Protein AF-A0A7V9R2A6-F1 (afdb_monomer_lite)

Secondary structure (DSSP, 8-state):
---TT---B-SSEESS--SEEEEETTEEEEESSTTHHHHHHHHTTS-EEEEEE-TTT--EEEEEEETTEEEEEESSS-EEEE--GGG--GGGHHHHTGGG--EESSHHHHHHHHHH-TT-EEEEHHHHHHHHHHHHTTTS------------

Sequence (152 aa):
MLDAGDIVAFAGPALRPTPHHFKIGDRKLHAWCAWDTLFLPTLLNATAVVRSRCPVTDRTIKLVVAPDGVKSSRPEDLHVSFPWLAATDTANITGSFCCDVFFLAGTAAARTWRATHAEGVVLDLRAAYELGCRAIKPMLGSASPAGMEMSR

Structure (mmCIF, N/CA/C/O backbone):
data_AF-A0A7V9R2A6-F1
#
_entry.id   AF-A0A7V9R2A6-F1
#
loop_
_atom_site.group_PDB
_atom_site.id
_atom_site.type_symbol
_atom_site.label_atom_id
_atom_site.label_alt_id
_atom_site.label_comp_id
_atom_site.label_asym_id
_atom_site.label_entity_id
_atom_site.label_seq_id
_atom_site.pdbx_PDB_ins_code
_atom_site.Cartn_x
_atom_site.Cartn_y
_atom_site.Cartn_z
_atom_site.occupancy
_atom_site.B_iso_or_equiv
_atom_site.auth_seq_id
_atom_site.auth_comp_id
_atom_site.auth_asym_id
_atom_site.auth_atom_id
_atom_site.pdbx_PDB_model_num
ATOM 1 N N . MET A 1 1 ? 4.704 -24.707 -13.503 1.00 54.84 1 MET A N 1
ATOM 2 C CA . MET A 1 1 ? 6.091 -24.662 -13.003 1.00 54.84 1 MET A CA 1
ATOM 3 C C . MET A 1 1 ? 6.674 -23.377 -13.560 1.00 54.84 1 MET A C 1
ATOM 5 O O . MET A 1 1 ? 6.383 -23.110 -14.714 1.00 54.84 1 MET A O 1
ATOM 9 N N . LEU A 1 2 ? 7.300 -22.537 -12.734 1.00 70.50 2 LEU A N 1
ATOM 10 C CA . LEU A 1 2 ? 7.983 -21.336 -13.228 1.00 70.50 2 LEU A CA 1
ATOM 11 C C . LEU A 1 2 ? 9.403 -21.753 -13.603 1.00 70.50 2 LEU A C 1
ATOM 13 O O . LEU A 1 2 ? 10.045 -22.447 -12.809 1.00 70.50 2 LEU A O 1
ATOM 17 N N . ASP A 1 3 ? 9.856 -21.360 -14.782 1.00 76.06 3 ASP A N 1
ATOM 18 C CA . ASP A 1 3 ? 11.182 -21.684 -15.289 1.00 76.06 3 ASP A CA 1
ATOM 19 C C . ASP A 1 3 ? 12.212 -20.633 -14.842 1.00 76.06 3 ASP A C 1
ATOM 21 O O . ASP A 1 3 ? 11.885 -19.517 -14.415 1.00 76.06 3 ASP A O 1
ATOM 25 N N . ALA A 1 4 ? 13.496 -20.994 -14.906 1.00 76.81 4 ALA A N 1
ATOM 26 C CA . ALA A 1 4 ? 14.581 -20.066 -14.610 1.00 76.81 4 ALA A CA 1
ATOM 27 C C . ALA A 1 4 ? 14.615 -18.950 -15.671 1.00 76.81 4 ALA A C 1
ATOM 29 O O . ALA A 1 4 ? 15.048 -19.176 -16.797 1.00 76.81 4 ALA A O 1
ATOM 30 N N . GLY A 1 5 ? 14.158 -17.751 -15.299 1.00 86.25 5 GLY A N 1
ATOM 31 C CA . GLY A 1 5 ? 14.092 -16.577 -16.181 1.00 86.25 5 GLY A CA 1
ATOM 32 C C . GLY A 1 5 ? 12.704 -15.943 -16.297 1.00 86.25 5 GLY A C 1
ATOM 33 O O . GLY A 1 5 ? 12.595 -14.843 -16.836 1.00 86.25 5 GLY A O 1
ATOM 34 N N . ASP A 1 6 ? 11.660 -16.579 -15.757 1.00 92.31 6 ASP A N 1
ATOM 35 C CA . ASP A 1 6 ? 10.305 -16.028 -15.796 1.00 92.31 6 ASP A CA 1
ATOM 36 C C . ASP A 1 6 ? 10.180 -14.713 -15.013 1.00 92.31 6 ASP A C 1
ATOM 38 O O . ASP A 1 6 ? 10.683 -14.558 -13.893 1.00 92.31 6 ASP A O 1
ATOM 42 N N . ILE A 1 7 ? 9.420 -13.766 -15.573 1.00 93.12 7 ILE A N 1
ATOM 43 C CA . ILE A 1 7 ? 9.061 -12.526 -14.879 1.00 93.12 7 ILE A CA 1
ATOM 44 C C . ILE A 1 7 ? 7.984 -12.844 -13.843 1.00 93.12 7 ILE A C 1
ATOM 46 O O . ILE A 1 7 ? 6.795 -12.940 -14.139 1.00 93.12 7 ILE A O 1
ATOM 50 N N . VAL A 1 8 ? 8.414 -12.978 -12.592 1.00 94.06 8 VAL A N 1
ATOM 51 C CA . VAL A 1 8 ? 7.528 -13.266 -11.453 1.00 94.06 8 VAL A CA 1
ATOM 52 C C . VAL A 1 8 ? 7.114 -12.020 -10.673 1.00 94.06 8 VAL A C 1
ATOM 54 O O . VAL A 1 8 ? 6.311 -12.121 -9.746 1.00 94.06 8 VAL A O 1
ATOM 57 N N . ALA A 1 9 ? 7.682 -10.857 -10.994 1.00 94.12 9 ALA A N 1
ATOM 58 C CA . ALA A 1 9 ? 7.300 -9.565 -10.439 1.00 94.12 9 ALA A CA 1
ATOM 59 C C . ALA A 1 9 ? 7.762 -8.436 -11.363 1.00 94.12 9 ALA A C 1
ATOM 61 O O . ALA A 1 9 ? 8.889 -8.473 -11.857 1.00 94.12 9 ALA A O 1
ATOM 62 N N . PHE A 1 10 ? 6.916 -7.431 -11.571 1.00 93.75 10 PHE A N 1
ATOM 63 C CA . PHE A 1 10 ? 7.245 -6.262 -12.384 1.00 93.75 10 PHE A CA 1
ATOM 64 C C . PHE A 1 10 ? 6.292 -5.115 -12.058 1.00 93.75 10 PHE A C 1
ATOM 66 O O . PHE A 1 10 ? 5.085 -5.328 -12.042 1.00 93.75 10 PHE A O 1
ATOM 73 N N . ALA A 1 11 ? 6.830 -3.913 -11.834 1.00 91.44 11 ALA A N 1
ATOM 74 C CA . ALA A 1 11 ? 6.063 -2.682 -11.612 1.00 91.44 11 ALA A CA 1
ATOM 75 C C . ALA A 1 11 ? 4.983 -2.767 -10.505 1.00 91.44 11 ALA A C 1
ATOM 77 O O . ALA A 1 11 ? 3.902 -2.197 -10.648 1.00 91.44 11 ALA A O 1
ATOM 78 N N . GLY A 1 12 ? 5.254 -3.499 -9.417 1.00 94.19 12 GLY A N 1
ATOM 79 C CA . GLY A 1 12 ? 4.337 -3.640 -8.277 1.00 94.19 12 GLY A CA 1
ATOM 80 C C . GLY A 1 12 ? 3.808 -5.063 -8.063 1.00 94.19 12 GLY A C 1
ATOM 81 O O . GLY A 1 12 ? 4.115 -5.653 -7.025 1.00 94.19 12 GLY A O 1
ATOM 82 N N . PRO A 1 13 ? 3.011 -5.653 -8.981 1.00 95.88 13 PRO A N 1
ATOM 83 C CA . PRO A 1 13 ? 2.483 -6.999 -8.798 1.00 95.88 13 PRO A CA 1
ATOM 84 C C . PRO A 1 13 ? 3.592 -8.056 -8.788 1.00 95.88 13 PRO A C 1
ATOM 86 O O . PRO A 1 13 ? 4.549 -8.007 -9.563 1.00 95.88 13 PRO A O 1
ATOM 89 N N . ALA A 1 14 ? 3.425 -9.053 -7.924 1.00 96.50 14 ALA A N 1
ATOM 90 C CA . ALA A 1 14 ? 4.351 -10.157 -7.732 1.00 96.50 14 ALA A CA 1
ATOM 91 C C . ALA A 1 14 ? 3.610 -11.484 -7.510 1.00 96.50 14 ALA A C 1
ATOM 93 O O . ALA A 1 14 ? 2.543 -11.530 -6.899 1.00 96.50 14 ALA A O 1
ATOM 94 N N . LEU A 1 15 ? 4.205 -12.585 -7.969 1.00 95.50 15 LEU A N 1
ATOM 95 C CA . LEU A 1 15 ? 3.781 -13.950 -7.640 1.00 95.50 15 LEU A CA 1
ATOM 96 C C . LEU A 1 15 ? 4.376 -14.423 -6.312 1.00 95.50 15 LEU A C 1
ATOM 98 O O . LEU A 1 15 ? 3.788 -15.256 -5.626 1.00 95.50 15 LEU A O 1
ATOM 102 N N . ARG A 1 16 ? 5.553 -13.897 -5.949 1.00 93.50 16 ARG A N 1
ATOM 103 C CA . ARG A 1 16 ? 6.202 -14.223 -4.678 1.00 93.50 16 ARG A CA 1
ATOM 104 C C . ARG A 1 16 ? 5.446 -13.579 -3.512 1.00 93.50 16 ARG A C 1
ATOM 106 O O . ARG A 1 16 ? 5.029 -12.428 -3.646 1.00 93.50 16 ARG A O 1
ATOM 113 N N . PRO A 1 17 ? 5.316 -14.277 -2.370 1.00 94.62 17 PRO A N 1
ATOM 114 C CA . PRO A 1 17 ? 4.628 -13.732 -1.213 1.00 94.62 17 PRO A CA 1
ATOM 115 C C . PRO A 1 17 ? 5.224 -12.420 -0.706 1.00 94.62 17 PRO A C 1
ATOM 117 O O . PRO A 1 17 ? 6.423 -12.313 -0.465 1.00 94.62 17 PRO A O 1
ATOM 120 N N . THR A 1 18 ? 4.345 -11.449 -0.482 1.00 96.38 18 THR A N 1
ATOM 121 C CA . THR A 1 18 ? 4.596 -10.233 0.300 1.00 96.38 18 THR A CA 1
ATOM 122 C C . THR A 1 18 ? 3.484 -10.074 1.347 1.00 96.38 18 THR A C 1
ATOM 124 O O . THR A 1 18 ? 2.430 -10.717 1.224 1.00 96.38 18 THR A O 1
ATOM 127 N N . PRO A 1 19 ? 3.649 -9.197 2.357 1.00 96.06 19 PRO A N 1
ATOM 128 C CA . PRO A 1 19 ? 2.580 -8.885 3.308 1.00 96.06 19 PRO A CA 1
ATOM 129 C C . PRO A 1 19 ? 1.284 -8.370 2.655 1.00 96.06 19 PRO A C 1
ATOM 131 O O . PRO A 1 19 ? 0.206 -8.495 3.244 1.00 96.06 19 PRO A O 1
ATOM 134 N N . HIS A 1 20 ? 1.372 -7.822 1.439 1.00 98.06 20 HIS A N 1
ATOM 135 C CA . HIS A 1 20 ? 0.264 -7.225 0.700 1.00 98.06 20 HIS A CA 1
ATOM 136 C C . HIS A 1 20 ? -0.313 -8.229 -0.299 1.00 98.06 20 HIS A C 1
ATOM 138 O O . HIS A 1 20 ? 0.091 -8.300 -1.458 1.00 98.06 20 HIS A O 1
ATOM 144 N N . HIS A 1 21 ? -1.281 -9.018 0.156 1.00 98.44 21 HIS A N 1
ATOM 145 C CA . HIS A 1 21 ? -2.023 -9.929 -0.706 1.00 98.44 21 HIS A CA 1
ATOM 146 C C . HIS A 1 21 ? -2.957 -9.136 -1.615 1.00 98.44 21 HIS A C 1
ATOM 148 O O . HIS A 1 21 ? -3.726 -8.293 -1.142 1.00 98.44 21 HIS A O 1
ATOM 154 N N . PHE A 1 22 ? -2.941 -9.465 -2.900 1.00 98.31 22 PHE A N 1
ATOM 155 C CA . PHE A 1 22 ? -3.657 -8.754 -3.948 1.00 98.31 22 PHE A CA 1
ATOM 156 C C . PHE A 1 22 ? -4.379 -9.763 -4.845 1.00 98.31 22 PHE A C 1
ATOM 158 O O . PHE A 1 22 ? -3.748 -10.554 -5.539 1.00 98.31 22 PHE A O 1
ATOM 165 N N . LYS A 1 23 ? -5.713 -9.795 -4.810 1.00 98.50 23 LYS A N 1
ATOM 166 C CA . LYS A 1 23 ? -6.513 -10.758 -5.584 1.00 98.50 23 LYS A CA 1
ATOM 167 C C . LYS A 1 23 ? -7.374 -10.036 -6.618 1.00 98.50 23 LYS A C 1
ATOM 169 O O . LYS A 1 23 ? -8.166 -9.189 -6.226 1.00 98.50 23 LYS A O 1
ATOM 174 N N . ILE A 1 24 ? -7.290 -10.433 -7.889 1.00 96.69 24 ILE A N 1
ATOM 175 C CA . ILE A 1 24 ? -8.172 -9.979 -8.983 1.00 96.69 24 ILE A CA 1
ATOM 176 C C . ILE A 1 24 ? -8.855 -11.199 -9.601 1.00 96.69 24 ILE A C 1
ATOM 178 O O . ILE A 1 24 ? -8.176 -12.145 -10.008 1.00 96.69 24 ILE A O 1
ATOM 182 N N . GLY A 1 25 ? -10.190 -11.190 -9.687 1.00 94.50 25 GLY A N 1
ATOM 183 C CA . GLY A 1 25 ? -10.947 -12.378 -10.101 1.00 94.50 25 GLY A CA 1
ATOM 184 C C . GLY A 1 25 ? -10.566 -13.568 -9.219 1.00 94.50 25 GLY A C 1
ATOM 185 O O . GLY A 1 25 ? -10.581 -13.441 -7.999 1.00 94.50 25 GLY A O 1
ATOM 186 N N . ASP A 1 26 ? -10.129 -14.682 -9.807 1.00 94.25 26 ASP A N 1
ATOM 187 C CA . ASP A 1 26 ? -9.619 -15.847 -9.063 1.00 94.25 26 ASP A CA 1
ATOM 188 C C . ASP A 1 26 ? -8.094 -15.886 -8.896 1.00 94.25 26 ASP A C 1
ATOM 190 O O . ASP A 1 26 ? -7.560 -16.753 -8.199 1.00 94.25 26 ASP A O 1
ATOM 194 N N . ARG A 1 27 ? -7.375 -14.915 -9.467 1.00 96.00 27 ARG A N 1
ATOM 195 C CA . ARG A 1 27 ? -5.912 -14.862 -9.422 1.00 96.00 27 ARG A CA 1
ATOM 196 C C . ARG A 1 27 ? -5.446 -14.274 -8.098 1.00 96.00 27 ARG A C 1
ATOM 198 O O . ARG A 1 27 ? -5.761 -13.131 -7.770 1.00 96.00 27 ARG A O 1
ATOM 205 N N . LYS A 1 28 ? -4.683 -15.063 -7.343 1.00 97.25 28 LYS A N 1
ATOM 206 C CA . LYS A 1 28 ? -4.008 -14.630 -6.115 1.00 97.25 28 LYS A CA 1
ATOM 207 C C . LYS A 1 28 ? -2.604 -14.157 -6.471 1.00 97.25 28 LYS A C 1
ATOM 209 O O . LYS A 1 28 ? -1.803 -14.941 -6.966 1.00 97.25 28 LYS A O 1
ATOM 214 N N . LEU A 1 29 ? -2.344 -12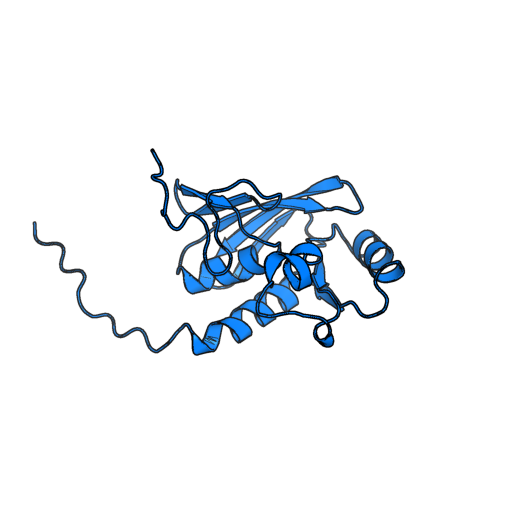.887 -6.218 1.00 97.50 29 LEU A N 1
ATOM 215 C CA . LEU A 1 29 ? -1.068 -12.218 -6.414 1.00 97.50 29 LEU A CA 1
ATOM 216 C C . LEU A 1 29 ? -0.672 -11.530 -5.101 1.00 97.50 29 LEU A C 1
ATOM 218 O O . LEU A 1 29 ? -1.384 -11.568 -4.089 1.00 97.50 29 LEU A O 1
ATOM 222 N N . HIS A 1 30 ? 0.462 -10.857 -5.149 1.00 98.38 30 HIS A N 1
ATOM 223 C CA . HIS A 1 30 ? 0.960 -9.958 -4.128 1.00 98.38 30 HIS A CA 1
ATOM 224 C C . HIS A 1 30 ? 1.344 -8.623 -4.769 1.00 98.38 30 HIS A C 1
ATOM 226 O O . HIS A 1 30 ? 1.425 -8.519 -5.993 1.00 98.38 30 HIS A O 1
ATOM 232 N N . ALA A 1 31 ? 1.578 -7.608 -3.947 1.00 98.38 31 ALA A N 1
ATOM 233 C CA . ALA A 1 31 ? 2.106 -6.317 -4.377 1.00 98.38 31 ALA A CA 1
ATOM 234 C C . ALA A 1 31 ? 3.350 -5.950 -3.558 1.00 98.38 31 ALA A C 1
ATOM 236 O O . ALA A 1 31 ? 3.483 -6.407 -2.419 1.00 98.38 31 ALA A O 1
ATOM 237 N N . TRP A 1 32 ? 4.269 -5.151 -4.102 1.00 98.19 32 TRP A N 1
ATOM 238 C CA . TRP A 1 32 ? 5.489 -4.775 -3.379 1.00 98.19 32 TRP A CA 1
ATOM 239 C C . TRP A 1 32 ? 5.203 -3.921 -2.146 1.00 98.19 32 TRP A C 1
ATOM 241 O O . TRP A 1 32 ? 5.869 -4.107 -1.132 1.00 98.19 32 TRP A O 1
ATOM 251 N N . CYS A 1 33 ? 4.191 -3.052 -2.189 1.00 98.50 33 CYS A N 1
ATOM 252 C CA . CYS A 1 33 ? 3.782 -2.250 -1.036 1.00 98.50 33 CYS A CA 1
ATOM 253 C C . CYS A 1 33 ? 2.266 -2.031 -0.926 1.00 98.50 33 CYS A C 1
ATOM 255 O O . CYS A 1 33 ? 1.482 -2.446 -1.782 1.00 98.50 33 CYS A O 1
ATOM 257 N N . ALA A 1 34 ? 1.841 -1.337 0.136 1.00 98.62 34 ALA A N 1
ATOM 258 C CA . ALA A 1 34 ? 0.445 -0.951 0.330 1.00 98.62 34 ALA A CA 1
ATOM 259 C C . ALA A 1 34 ? -0.093 -0.073 -0.815 1.00 98.62 34 ALA A C 1
ATOM 261 O O . ALA A 1 34 ? -1.218 -0.283 -1.269 1.00 98.62 34 ALA A O 1
ATOM 262 N N . TRP A 1 35 ? 0.702 0.886 -1.299 1.00 98.62 35 TRP A N 1
ATOM 263 C CA . TRP A 1 35 ? 0.262 1.866 -2.295 1.00 98.62 35 TRP A CA 1
ATOM 264 C C . TRP A 1 35 ? 0.030 1.254 -3.681 1.00 98.62 35 TRP A C 1
ATOM 266 O O . TRP A 1 35 ? -0.960 1.601 -4.323 1.00 98.62 35 TRP A O 1
ATOM 276 N N . ASP A 1 36 ? 0.837 0.269 -4.085 1.00 98.50 36 ASP A N 1
ATOM 277 C CA . ASP A 1 36 ? 0.628 -0.503 -5.321 1.00 98.50 36 ASP A CA 1
ATOM 278 C C . ASP A 1 36 ? -0.798 -1.059 -5.404 1.00 98.50 36 ASP A C 1
ATOM 280 O O . ASP A 1 36 ? -1.478 -0.957 -6.425 1.00 98.50 36 ASP A O 1
ATOM 284 N N . THR A 1 37 ? -1.309 -1.586 -4.288 1.00 98.56 37 THR A N 1
ATOM 285 C CA . THR A 1 37 ? -2.657 -2.173 -4.235 1.00 98.56 37 THR A CA 1
ATOM 286 C C . THR A 1 37 ? -3.782 -1.160 -4.464 1.00 98.56 37 THR A C 1
ATOM 288 O O . THR A 1 37 ? -4.913 -1.570 -4.729 1.00 98.56 37 THR A O 1
ATOM 291 N N . LEU A 1 38 ? -3.491 0.143 -4.367 1.00 98.62 38 LEU A N 1
ATOM 292 C CA . LEU A 1 38 ? -4.469 1.216 -4.529 1.00 98.62 38 LEU A CA 1
ATOM 293 C C . LEU A 1 38 ? -4.605 1.685 -5.978 1.00 98.62 38 LEU A C 1
ATOM 295 O O . LEU A 1 38 ? -5.712 2.030 -6.373 1.00 98.62 38 LEU A O 1
ATOM 299 N N . PHE A 1 39 ? -3.532 1.680 -6.773 1.00 97.38 39 PHE A N 1
ATOM 300 C CA . PHE A 1 39 ? -3.586 2.156 -8.164 1.00 97.38 39 PHE A CA 1
ATOM 301 C C . PHE A 1 39 ? -3.572 1.036 -9.207 1.00 97.38 39 PHE A C 1
ATOM 303 O O . PHE A 1 39 ? -4.085 1.227 -10.311 1.00 97.38 39 PHE A O 1
ATOM 310 N N . LEU A 1 40 ? -3.028 -0.144 -8.884 1.00 97.62 40 LEU A N 1
ATOM 311 C CA . LEU A 1 40 ? -3.041 -1.286 -9.802 1.00 97.62 40 LEU A CA 1
ATOM 312 C C . LEU A 1 40 ? -4.455 -1.669 -10.274 1.00 97.62 40 LEU A C 1
ATOM 314 O O . LEU A 1 40 ? -4.590 -1.983 -11.452 1.00 97.62 40 LEU A O 1
ATOM 318 N N . PRO A 1 41 ? -5.521 -1.607 -9.448 1.00 97.69 41 PRO A N 1
ATOM 319 C CA . PRO A 1 41 ? -6.893 -1.840 -9.911 1.00 97.69 41 PRO A CA 1
ATOM 320 C C . PRO A 1 41 ? -7.317 -0.926 -11.066 1.00 97.69 41 PRO A C 1
ATOM 322 O O . PRO A 1 41 ? -7.948 -1.387 -12.015 1.00 97.69 41 PRO A O 1
ATOM 325 N N . THR A 1 42 ? -6.932 0.352 -11.020 1.00 96.62 42 THR A N 1
ATOM 326 C CA . THR A 1 42 ? -7.187 1.322 -12.093 1.00 96.62 42 THR A CA 1
ATOM 327 C C . THR A 1 42 ? -6.371 0.994 -13.339 1.00 96.62 42 THR A C 1
ATOM 329 O O . THR A 1 42 ? -6.930 0.956 -14.431 1.00 96.62 42 THR A O 1
ATOM 332 N N . LEU A 1 43 ? -5.078 0.684 -13.186 1.00 94.94 43 LEU A N 1
ATOM 333 C CA . LEU A 1 43 ? -4.204 0.314 -14.308 1.00 94.94 43 L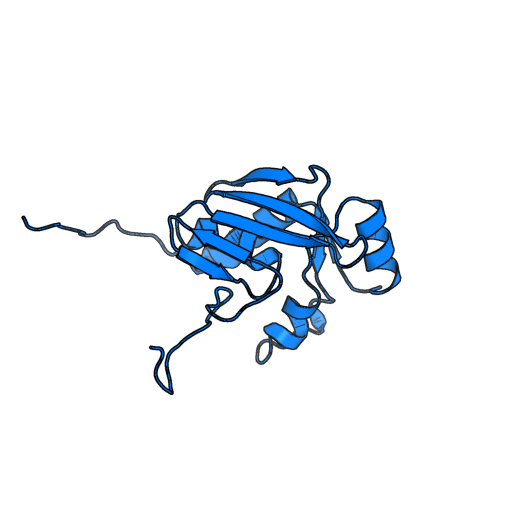EU A CA 1
ATOM 334 C C . LEU A 1 43 ? -4.652 -0.979 -15.007 1.00 94.94 43 LEU A C 1
ATOM 336 O O . LEU A 1 43 ? -4.580 -1.090 -16.225 1.00 94.94 43 LEU A O 1
ATOM 340 N N . LEU A 1 44 ? -5.126 -1.953 -14.231 1.00 94.44 44 LEU A N 1
ATOM 341 C CA . LEU A 1 44 ? -5.578 -3.259 -14.713 1.00 94.44 44 LEU A CA 1
ATOM 342 C C . LEU A 1 44 ? -7.062 -3.270 -15.107 1.00 94.44 44 LEU A C 1
ATOM 344 O O . LEU A 1 44 ? -7.558 -4.307 -15.543 1.00 94.44 44 LEU A O 1
ATOM 348 N N . ASN A 1 45 ? -7.769 -2.149 -14.925 1.00 95.75 45 ASN A N 1
ATOM 349 C CA . ASN A 1 45 ? -9.213 -2.012 -15.110 1.00 95.75 45 ASN A CA 1
ATOM 350 C C . ASN A 1 45 ? -10.019 -3.168 -14.478 1.00 95.75 45 ASN A C 1
ATOM 352 O O . ASN A 1 45 ? -10.914 -3.750 -15.093 1.00 95.75 45 ASN A O 1
ATOM 356 N N . ALA A 1 46 ? -9.672 -3.536 -13.243 1.00 97.19 46 ALA A N 1
ATOM 357 C CA . ALA A 1 46 ? -10.288 -4.647 -12.530 1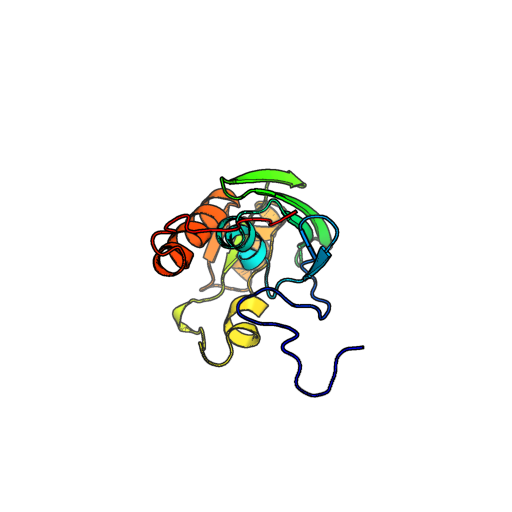.00 97.19 46 ALA A CA 1
ATOM 358 C C . ALA A 1 46 ? -10.378 -4.374 -11.026 1.00 97.19 46 ALA A C 1
ATOM 360 O O . ALA A 1 46 ? -9.502 -3.747 -10.438 1.00 97.19 46 ALA A O 1
ATOM 361 N N . THR A 1 47 ? -11.423 -4.885 -10.374 1.00 98.56 47 THR A N 1
ATOM 362 C CA . THR A 1 47 ? -11.553 -4.794 -8.915 1.00 98.56 47 THR A CA 1
ATOM 363 C C . THR A 1 47 ? -10.634 -5.793 -8.220 1.00 98.56 47 THR A C 1
ATOM 365 O O . THR A 1 47 ? -10.641 -6.986 -8.532 1.00 98.56 47 THR A O 1
ATOM 368 N N . ALA A 1 48 ? -9.893 -5.311 -7.225 1.00 98.62 48 ALA A N 1
ATOM 369 C CA . ALA A 1 48 ? -9.036 -6.114 -6.376 1.00 98.62 48 ALA A CA 1
ATOM 370 C C . ALA A 1 48 ? -9.580 -6.247 -4.948 1.00 98.62 48 ALA A C 1
ATOM 372 O O . ALA A 1 48 ? -10.098 -5.299 -4.353 1.00 98.62 48 ALA A O 1
ATOM 373 N N . VAL A 1 49 ? -9.392 -7.433 -4.369 1.00 98.75 49 VAL A N 1
ATOM 374 C CA . VAL A 1 49 ? -9.533 -7.685 -2.932 1.00 98.75 49 VAL A CA 1
ATOM 375 C C . VAL A 1 49 ? -8.140 -7.718 -2.320 1.00 98.75 49 VAL A C 1
ATOM 377 O O . VAL A 1 49 ? -7.310 -8.553 -2.685 1.00 98.75 49 VAL A O 1
ATOM 380 N N . VAL A 1 50 ? -7.897 -6.827 -1.364 1.00 98.81 50 VAL A N 1
ATOM 381 C CA . VAL A 1 50 ? -6.588 -6.642 -0.731 1.00 98.81 50 VAL A CA 1
ATOM 382 C C . VAL A 1 50 ? -6.634 -7.150 0.700 1.00 98.81 50 VAL A C 1
ATOM 384 O O . VAL A 1 50 ? -7.596 -6.894 1.432 1.00 98.81 50 VAL A O 1
ATOM 387 N N . ARG A 1 51 ? -5.578 -7.847 1.126 1.00 98.69 51 ARG A N 1
ATOM 388 C CA . ARG A 1 51 ? -5.332 -8.149 2.540 1.00 98.69 51 ARG A CA 1
ATOM 389 C C . ARG A 1 51 ? -3.912 -7.787 2.931 1.00 98.69 51 ARG A C 1
ATOM 391 O O . ARG A 1 51 ? -2.965 -8.179 2.264 1.00 98.69 51 ARG A O 1
ATOM 398 N N . SER A 1 52 ? -3.784 -7.082 4.044 1.00 98.62 52 SER A N 1
ATOM 399 C CA . SER A 1 52 ? -2.506 -6.630 4.585 1.00 98.62 52 SER A CA 1
ATOM 400 C C . SER A 1 52 ? -2.536 -6.663 6.113 1.00 98.62 52 SER A C 1
ATOM 402 O O . SER A 1 52 ? -3.516 -7.101 6.727 1.00 98.62 52 SER A O 1
ATOM 404 N N . ARG A 1 53 ? -1.463 -6.189 6.737 1.00 98.31 53 ARG A N 1
ATOM 405 C CA . ARG A 1 53 ? -1.310 -6.067 8.184 1.00 98.31 53 ARG A CA 1
ATOM 406 C C . ARG A 1 53 ? -0.671 -4.726 8.518 1.00 98.31 53 ARG A C 1
ATOM 408 O O . ARG A 1 53 ? 0.212 -4.275 7.795 1.00 98.31 53 ARG A O 1
ATOM 415 N N . CYS A 1 54 ? -1.154 -4.076 9.571 1.00 98.50 54 CYS A N 1
ATOM 416 C CA . CYS A 1 54 ? -0.532 -2.861 10.080 1.00 98.50 54 CYS A CA 1
ATOM 417 C C . CYS A 1 54 ? 0.757 -3.232 10.825 1.00 98.50 54 CYS A C 1
ATOM 419 O O . CYS A 1 54 ? 0.658 -3.989 11.789 1.00 98.50 54 CYS A O 1
ATOM 421 N N . PRO A 1 55 ? 1.932 -2.687 10.470 1.00 97.62 55 PRO A N 1
ATOM 422 C CA . PRO A 1 55 ? 3.176 -3.023 11.165 1.00 97.62 55 PRO A CA 1
ATOM 423 C C . PRO A 1 55 ? 3.223 -2.490 12.606 1.00 97.62 55 PRO A C 1
ATOM 425 O O . PRO A 1 55 ? 3.932 -3.036 13.438 1.00 97.62 55 PRO A O 1
ATOM 428 N N . VAL A 1 56 ? 2.449 -1.445 12.920 1.00 97.88 56 VAL A N 1
ATOM 429 C CA . VAL A 1 56 ? 2.442 -0.815 14.253 1.00 97.88 56 VAL A CA 1
ATOM 430 C C . VAL A 1 56 ? 1.520 -1.536 15.238 1.00 97.88 56 VAL A C 1
ATOM 432 O O . VAL A 1 56 ? 1.819 -1.623 16.422 1.00 97.88 56 VAL A O 1
ATOM 435 N N . THR A 1 57 ? 0.366 -2.016 14.767 1.00 97.44 57 THR A N 1
ATOM 436 C CA . THR A 1 57 ? -0.702 -2.548 15.642 1.00 97.44 57 THR A CA 1
ATOM 437 C C . THR A 1 57 ? -0.998 -4.021 15.412 1.00 97.44 57 THR A C 1
ATOM 439 O O . THR A 1 57 ? -1.884 -4.570 16.059 1.00 97.44 57 THR A O 1
ATOM 442 N N . ASP A 1 58 ? -0.346 -4.634 14.427 1.00 97.81 58 ASP A N 1
ATOM 443 C CA . ASP A 1 58 ? -0.597 -5.999 13.969 1.00 97.81 58 ASP A CA 1
ATOM 444 C C . ASP A 1 58 ? -2.036 -6.258 13.457 1.00 97.81 58 ASP A C 1
ATOM 446 O O . ASP A 1 58 ? -2.418 -7.370 13.091 1.00 97.81 58 ASP A O 1
ATOM 450 N N . ARG A 1 59 ? -2.876 -5.217 13.358 1.00 98.12 59 ARG A N 1
ATOM 451 C CA . ARG A 1 59 ? -4.263 -5.355 12.902 1.00 98.12 59 ARG A CA 1
ATOM 452 C C . ARG A 1 59 ? -4.313 -5.794 11.443 1.00 98.12 59 ARG A C 1
ATOM 454 O O . ARG A 1 59 ? -3.627 -5.243 10.582 1.00 98.12 59 ARG A O 1
ATOM 461 N N . THR A 1 60 ? -5.190 -6.757 11.158 1.00 98.50 60 THR A N 1
ATOM 462 C CA . THR A 1 60 ? -5.492 -7.172 9.783 1.00 98.50 60 THR A CA 1
ATOM 463 C C . THR A 1 60 ? -6.236 -6.068 9.049 1.00 98.50 60 THR A C 1
ATOM 465 O O . THR A 1 60 ? -7.192 -5.494 9.570 1.00 98.50 60 THR A O 1
ATOM 468 N N . ILE A 1 61 ? -5.830 -5.843 7.806 1.00 98.75 61 ILE A N 1
ATOM 469 C CA . ILE A 1 61 ? -6.383 -4.834 6.914 1.00 98.75 61 ILE A CA 1
ATOM 470 C C . ILE A 1 61 ? -7.018 -5.550 5.735 1.00 98.75 61 ILE A C 1
ATOM 472 O O . ILE A 1 61 ? -6.423 -6.472 5.171 1.00 98.75 61 ILE A O 1
ATOM 476 N N . LYS A 1 62 ? -8.241 -5.159 5.382 1.00 98.75 62 LYS A N 1
ATOM 477 C CA . LYS A 1 62 ? -8.969 -5.692 4.230 1.00 98.75 62 LYS A CA 1
ATOM 478 C C . LYS A 1 62 ? -9.551 -4.540 3.433 1.00 98.75 62 LYS A C 1
ATOM 480 O O . LYS A 1 62 ? -10.247 -3.710 4.012 1.00 98.75 62 LYS A O 1
ATOM 485 N N . LEU A 1 63 ? -9.298 -4.520 2.131 1.00 98.75 63 LEU A N 1
ATOM 486 C CA . LEU A 1 63 ? -9.859 -3.522 1.225 1.00 98.75 63 LEU A CA 1
ATOM 487 C C . LEU A 1 63 ? -10.529 -4.204 0.035 1.00 98.75 63 LEU A C 1
ATOM 489 O O . LEU A 1 63 ? -10.113 -5.285 -0.390 1.00 98.75 63 LEU A O 1
ATOM 493 N N . VAL A 1 64 ? -11.524 -3.527 -0.527 1.00 98.81 64 VAL A N 1
ATOM 494 C CA . VAL A 1 64 ? -11.979 -3.752 -1.901 1.00 98.81 64 VAL A CA 1
ATOM 495 C C . VAL A 1 64 ? -11.691 -2.476 -2.672 1.00 98.81 64 VAL A C 1
ATOM 497 O O . VAL A 1 64 ? -12.210 -1.418 -2.315 1.00 98.81 64 VAL A O 1
ATOM 500 N N . VAL A 1 65 ? -10.861 -2.567 -3.705 1.00 98.75 65 VAL A N 1
ATOM 501 C CA . VAL A 1 65 ? -10.418 -1.422 -4.505 1.00 98.75 65 VAL A CA 1
ATOM 502 C C . VAL A 1 65 ? -10.820 -1.665 -5.951 1.00 98.75 65 VAL A C 1
ATOM 504 O O . VAL A 1 65 ? -10.426 -2.665 -6.543 1.00 98.75 65 VAL A O 1
ATOM 507 N N . ALA A 1 66 ? -11.645 -0.788 -6.508 1.00 98.38 66 ALA A N 1
ATOM 508 C CA . ALA A 1 66 ? -12.075 -0.835 -7.899 1.00 98.38 66 ALA A CA 1
ATOM 509 C C . ALA A 1 66 ? -11.360 0.256 -8.718 1.00 98.38 66 ALA A C 1
ATOM 511 O O . ALA A 1 66 ? -10.738 1.139 -8.124 1.00 98.38 66 ALA A O 1
ATOM 512 N N . PRO A 1 67 ? -11.459 0.225 -10.061 1.00 97.19 67 PRO A N 1
ATOM 513 C CA . PRO A 1 67 ? -10.783 1.200 -10.920 1.00 97.19 67 PRO A CA 1
ATOM 514 C C . PRO A 1 67 ? -11.145 2.663 -10.645 1.00 97.19 67 PRO A C 1
ATOM 516 O O . PRO A 1 67 ? -10.358 3.555 -10.952 1.00 97.19 67 PRO A O 1
ATOM 519 N N . ASP A 1 68 ? -12.331 2.902 -10.088 1.00 96.50 68 ASP A N 1
ATOM 520 C CA . ASP A 1 68 ? -12.903 4.213 -9.786 1.00 96.50 68 ASP A CA 1
ATOM 521 C C . ASP A 1 68 ? -12.862 4.568 -8.286 1.00 96.50 68 ASP A C 1
ATOM 523 O O . ASP A 1 68 ? -13.376 5.613 -7.890 1.00 96.50 68 ASP A O 1
ATOM 527 N N . GLY A 1 69 ? -12.270 3.723 -7.435 1.00 97.19 69 GLY A N 1
ATOM 528 C CA . GLY A 1 69 ? -12.069 4.052 -6.026 1.00 97.19 69 GLY A CA 1
ATOM 529 C C . GLY A 1 69 ? -12.018 2.866 -5.076 1.00 97.19 69 GLY A C 1
ATOM 530 O O . GLY A 1 69 ? -12.393 1.733 -5.391 1.00 97.19 69 GLY A O 1
ATOM 531 N N . VAL A 1 70 ? -11.619 3.159 -3.840 1.00 98.38 70 VAL A N 1
ATOM 532 C CA . VAL A 1 70 ? -11.759 2.231 -2.714 1.00 98.38 70 VAL A CA 1
ATOM 533 C C . VAL A 1 70 ? -13.243 2.092 -2.367 1.00 98.38 70 VAL A C 1
ATOM 535 O O . VAL A 1 70 ? -13.903 3.064 -2.014 1.00 98.38 70 VAL A O 1
ATOM 538 N N . LYS A 1 71 ? -13.777 0.873 -2.468 1.00 98.44 71 LYS A N 1
ATOM 539 C CA . LYS A 1 71 ? -15.195 0.561 -2.225 1.00 98.44 71 LYS A CA 1
ATOM 540 C C . LYS A 1 71 ? -15.486 0.193 -0.783 1.00 98.44 71 LYS A C 1
ATOM 542 O O . LYS A 1 71 ? -16.585 0.424 -0.295 1.00 98.44 71 LYS A O 1
ATOM 547 N N . SER A 1 72 ? -14.518 -0.409 -0.105 1.00 98.25 72 SER A N 1
ATOM 548 C CA . SER A 1 72 ? -14.602 -0.644 1.332 1.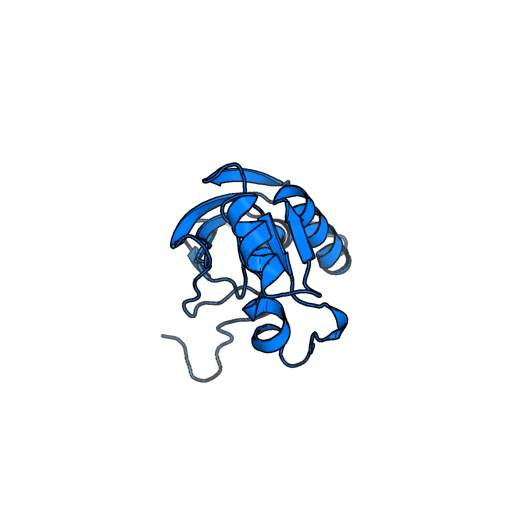00 98.25 72 SER A CA 1
ATOM 549 C C . SER A 1 72 ? -13.220 -0.787 1.942 1.00 98.25 72 SER A C 1
ATOM 551 O O . SER A 1 72 ? -12.285 -1.265 1.291 1.00 98.25 72 SER A O 1
ATOM 553 N N . SER A 1 73 ? -13.120 -0.410 3.212 1.00 98.31 73 SER A N 1
ATOM 554 C CA . SER A 1 73 ? -11.936 -0.576 4.037 1.00 98.31 73 SER A CA 1
ATOM 555 C C . SER A 1 73 ? -12.305 -1.114 5.414 1.00 98.31 73 SER A C 1
ATOM 557 O O . SER A 1 73 ? -13.328 -0.756 5.997 1.00 98.31 73 SER A O 1
ATOM 559 N N . ARG A 1 74 ? -11.484 -2.026 5.937 1.00 98.06 74 ARG A N 1
ATOM 560 C CA . ARG A 1 74 ? -11.530 -2.463 7.335 1.00 98.06 74 ARG A CA 1
ATOM 561 C C . ARG A 1 74 ? -10.104 -2.536 7.884 1.00 98.06 74 ARG A C 1
ATOM 563 O O . ARG A 1 74 ? -9.334 -3.349 7.364 1.00 98.06 74 ARG A O 1
ATOM 570 N N . PRO A 1 75 ? -9.760 -1.767 8.936 1.00 97.50 75 PRO A N 1
ATOM 571 C CA . PRO A 1 75 ? -10.584 -0.728 9.578 1.00 97.50 75 PRO A CA 1
ATOM 572 C C . PRO A 1 75 ? -10.972 0.415 8.621 1.00 97.50 75 PRO A C 1
ATOM 574 O O . PRO A 1 75 ? -10.394 0.531 7.547 1.00 97.50 75 PRO A O 1
ATOM 577 N N . GLU A 1 76 ? -11.982 1.207 8.991 1.00 96.56 76 GLU A N 1
ATOM 578 C CA . GLU A 1 76 ? -12.430 2.359 8.188 1.00 96.56 76 GLU A CA 1
ATOM 579 C C . GLU A 1 76 ? -11.399 3.491 8.225 1.00 96.56 76 GLU A C 1
ATOM 581 O O . GLU A 1 76 ? -11.006 3.998 7.176 1.00 96.56 76 GLU A O 1
ATOM 586 N N . ASP A 1 77 ? -10.903 3.810 9.427 1.00 97.38 77 ASP A N 1
ATOM 587 C CA . ASP A 1 77 ? -9.783 4.728 9.637 1.00 97.38 77 ASP A CA 1
ATOM 588 C C . ASP A 1 77 ? -8.465 4.043 9.239 1.00 97.38 77 ASP A C 1
ATOM 590 O O . ASP A 1 77 ? -7.921 3.199 9.966 1.00 97.38 77 ASP A O 1
ATOM 594 N N . LEU A 1 78 ? -7.988 4.365 8.038 1.00 98.19 78 LEU A N 1
ATOM 595 C CA . LEU A 1 78 ? -6.753 3.855 7.460 1.00 98.19 78 LEU A CA 1
ATOM 596 C C . LEU A 1 78 ? -5.937 4.984 6.848 1.00 98.19 78 LEU A C 1
ATOM 598 O O . LEU A 1 78 ? -6.441 5.827 6.105 1.00 98.19 78 LEU A O 1
ATOM 602 N N . HIS A 1 79 ? -4.638 4.903 7.093 1.00 98.69 79 HIS A N 1
ATOM 603 C CA . HIS A 1 79 ? -3.640 5.772 6.495 1.00 98.69 79 HIS A CA 1
ATOM 604 C C . HIS A 1 79 ? -2.612 4.951 5.719 1.00 98.69 79 HIS A C 1
ATOM 606 O O . HIS A 1 79 ? -2.514 3.734 5.893 1.00 98.69 79 HIS A O 1
ATOM 612 N N . VAL A 1 80 ? -1.830 5.622 4.881 1.00 98.81 80 VAL A N 1
ATOM 613 C CA . VAL A 1 80 ? -0.731 5.038 4.112 1.00 98.81 80 VAL A CA 1
ATOM 614 C C . VAL A 1 80 ? 0.540 5.827 4.394 1.00 98.81 80 VAL A C 1
ATOM 616 O O . VAL A 1 80 ? 0.534 7.057 4.289 1.00 98.81 80 VAL A O 1
ATOM 619 N N . SER A 1 81 ? 1.608 5.133 4.781 1.00 98.62 81 SER A N 1
ATOM 620 C CA . SER A 1 81 ? 2.931 5.735 4.942 1.00 98.62 81 SER A CA 1
ATOM 621 C C . SER A 1 81 ? 3.676 5.827 3.618 1.00 98.62 81 SER A C 1
ATOM 623 O O . SER A 1 81 ? 3.484 5.013 2.719 1.00 98.62 81 SER A O 1
ATOM 625 N N . PHE A 1 82 ? 4.554 6.816 3.530 1.00 98.25 82 PHE A N 1
ATOM 626 C CA . PHE A 1 82 ? 5.502 7.019 2.448 1.00 98.25 82 PHE A CA 1
ATOM 627 C C . PHE A 1 82 ? 6.844 7.427 3.063 1.00 98.25 82 PHE A C 1
ATOM 629 O O . PHE A 1 82 ? 6.848 8.278 3.957 1.00 98.25 82 PHE A O 1
ATOM 636 N N . PRO A 1 83 ? 7.978 6.862 2.624 1.00 95.62 83 PRO A N 1
ATOM 637 C CA . PRO A 1 83 ? 9.286 7.291 3.098 1.00 95.62 83 PRO A CA 1
ATOM 638 C C . PRO A 1 83 ? 9.633 8.685 2.576 1.00 95.62 83 PRO A C 1
ATOM 640 O O . PRO A 1 83 ? 8.882 9.315 1.823 1.00 95.62 83 PRO A O 1
ATOM 643 N N . TRP A 1 84 ? 10.806 9.172 2.970 1.00 93.94 84 TRP A N 1
ATOM 644 C CA . TRP A 1 84 ? 11.340 10.404 2.419 1.00 93.94 84 TRP A CA 1
ATOM 645 C C . TRP A 1 84 ? 11.640 10.240 0.926 1.00 93.94 84 TRP A C 1
ATOM 647 O O . TRP A 1 84 ? 12.583 9.560 0.527 1.00 93.94 84 TRP A O 1
ATOM 657 N N . LEU A 1 85 ? 10.831 10.888 0.087 1.00 88.62 85 LEU A N 1
ATOM 658 C CA . LEU A 1 85 ? 10.891 10.716 -1.367 1.00 88.62 85 LEU A CA 1
ATOM 659 C C . LEU A 1 85 ? 12.260 11.078 -1.961 1.00 88.62 85 LEU A C 1
ATOM 661 O O . LEU A 1 85 ? 12.671 10.471 -2.943 1.00 88.62 85 LEU A O 1
ATOM 665 N N . ALA A 1 86 ? 12.989 12.024 -1.359 1.00 91.00 86 ALA A N 1
ATOM 666 C CA . ALA A 1 86 ? 14.306 12.426 -1.854 1.00 91.00 86 ALA A CA 1
ATOM 667 C C . ALA A 1 86 ? 15.389 11.346 -1.664 1.00 91.00 86 ALA A C 1
ATOM 669 O O . ALA A 1 86 ? 16.402 11.389 -2.354 1.00 91.00 86 ALA A O 1
ATOM 670 N N . ALA A 1 87 ? 15.172 10.371 -0.774 1.00 88.75 87 ALA A N 1
ATOM 671 C CA . ALA A 1 87 ? 16.061 9.224 -0.581 1.00 88.75 87 ALA A CA 1
ATOM 672 C C . ALA A 1 87 ? 15.673 8.003 -1.438 1.00 88.75 87 ALA A C 1
ATOM 674 O O . ALA A 1 87 ? 16.259 6.932 -1.291 1.00 88.75 87 ALA A O 1
ATOM 675 N N . THR A 1 88 ? 14.675 8.133 -2.320 1.00 92.69 88 THR A N 1
ATOM 676 C CA . THR A 1 88 ? 14.231 7.022 -3.167 1.00 92.69 88 THR A CA 1
ATOM 677 C C . THR A 1 88 ? 15.252 6.722 -4.263 1.00 92.69 88 THR A C 1
ATOM 679 O O . THR A 1 88 ? 15.566 7.580 -5.086 1.00 92.69 88 THR A O 1
ATOM 682 N N . ASP A 1 89 ? 15.704 5.471 -4.321 1.00 93.88 89 ASP A N 1
ATOM 683 C CA . ASP A 1 89 ? 16.516 4.927 -5.401 1.00 93.88 89 ASP A CA 1
ATOM 684 C C . ASP A 1 89 ? 15.620 4.213 -6.422 1.00 93.88 89 ASP A C 1
ATOM 686 O O . ASP A 1 89 ? 15.031 3.164 -6.162 1.00 93.88 89 ASP A O 1
ATOM 690 N N . THR A 1 90 ? 15.532 4.775 -7.625 1.00 89.88 90 THR A N 1
ATOM 691 C CA . THR A 1 90 ? 14.724 4.191 -8.706 1.00 89.88 90 THR A CA 1
ATOM 692 C C . THR A 1 90 ? 15.276 2.861 -9.225 1.00 89.88 90 THR A C 1
ATOM 694 O O . THR A 1 90 ? 14.502 2.064 -9.755 1.00 89.88 90 THR A O 1
ATOM 697 N N . ALA A 1 91 ? 16.567 2.573 -9.026 1.00 93.38 91 ALA A N 1
ATOM 698 C CA . ALA A 1 91 ? 17.154 1.276 -9.353 1.00 93.38 91 ALA A CA 1
ATOM 699 C C . ALA A 1 91 ? 16.773 0.187 -8.332 1.00 93.38 91 ALA A C 1
ATOM 701 O O . ALA A 1 91 ? 16.779 -0.997 -8.671 1.00 93.38 91 ALA A O 1
ATOM 702 N N . ASN A 1 92 ? 16.391 0.570 -7.107 1.00 94.50 92 ASN A N 1
ATOM 703 C CA . ASN A 1 92 ? 15.981 -0.338 -6.034 1.00 94.50 92 ASN A CA 1
ATOM 704 C C . ASN A 1 92 ? 14.695 0.133 -5.336 1.00 94.50 92 ASN A C 1
ATOM 706 O O . ASN A 1 92 ? 14.622 0.249 -4.109 1.00 94.50 92 ASN A O 1
ATOM 710 N N . ILE A 1 93 ? 13.637 0.347 -6.119 1.00 95.38 93 ILE A N 1
ATOM 711 C CA . ILE A 1 93 ? 12.372 0.878 -5.595 1.00 95.38 93 ILE A CA 1
ATOM 712 C C . ILE A 1 93 ? 11.790 0.021 -4.459 1.00 95.38 93 ILE A C 1
ATOM 714 O O . ILE A 1 93 ? 11.210 0.543 -3.507 1.00 95.38 93 ILE A O 1
ATOM 718 N N . THR A 1 94 ? 11.995 -1.300 -4.509 1.00 95.50 94 THR A N 1
ATOM 719 C CA . THR A 1 94 ? 11.499 -2.219 -3.482 1.00 95.50 94 THR A CA 1
ATOM 720 C C . THR A 1 94 ? 12.189 -2.036 -2.133 1.00 95.50 94 THR A C 1
ATOM 722 O O . THR A 1 94 ? 11.555 -2.238 -1.101 1.00 95.50 94 THR A O 1
ATOM 725 N N . GLY A 1 95 ? 13.475 -1.670 -2.140 1.00 95.81 95 GLY A N 1
ATOM 726 C CA . GLY A 1 95 ? 14.303 -1.537 -0.941 1.00 95.81 95 GLY A CA 1
ATOM 727 C C . GLY A 1 95 ? 14.501 -0.105 -0.449 1.00 95.81 95 GLY A C 1
ATOM 728 O O . GLY A 1 95 ? 14.949 0.061 0.677 1.00 95.81 95 GLY A O 1
ATOM 729 N N . SER A 1 96 ? 14.190 0.912 -1.259 1.00 95.56 96 SER A N 1
ATOM 730 C CA . SER A 1 96 ? 14.302 2.324 -0.861 1.00 95.56 96 SER A CA 1
ATOM 731 C C . SER A 1 96 ? 12.957 3.028 -0.679 1.00 95.56 96 SER A C 1
ATOM 733 O O . SER A 1 96 ? 12.906 4.100 -0.087 1.00 95.56 96 SER A O 1
ATOM 735 N N . PHE A 1 97 ? 11.883 2.490 -1.268 1.00 96.88 97 PHE A N 1
ATOM 736 C CA . PHE A 1 97 ? 10.554 3.098 -1.227 1.00 96.88 97 PHE A CA 1
ATOM 737 C C . PHE A 1 97 ? 9.503 2.131 -0.680 1.00 96.88 97 PHE A C 1
ATOM 739 O O . PHE A 1 97 ? 8.936 2.368 0.384 1.00 96.88 97 PHE A O 1
ATOM 746 N N . CYS A 1 98 ? 9.254 1.013 -1.369 1.00 97.56 98 CYS A N 1
ATOM 747 C CA . CYS A 1 98 ? 8.182 0.080 -1.001 1.00 97.56 98 CYS A CA 1
ATOM 748 C C . CYS A 1 98 ? 8.349 -0.505 0.408 1.00 97.56 98 CYS A C 1
ATOM 750 O O . CYS A 1 98 ? 7.346 -0.821 1.047 1.00 97.56 98 CYS A O 1
ATOM 752 N N . CYS A 1 99 ? 9.590 -0.624 0.890 1.00 95.94 99 CYS A N 1
ATOM 753 C CA . CYS A 1 99 ? 9.922 -1.135 2.218 1.00 95.94 99 CYS A CA 1
ATOM 754 C C . CYS A 1 99 ? 9.326 -0.319 3.370 1.00 95.94 99 CYS A C 1
ATOM 756 O O . CYS A 1 99 ? 9.198 -0.870 4.455 1.00 95.94 99 CYS A O 1
ATOM 758 N N . ASP A 1 100 ? 8.932 0.935 3.131 1.00 96.69 100 ASP A N 1
ATOM 759 C CA . ASP A 1 100 ? 8.362 1.841 4.135 1.00 96.69 100 ASP A CA 1
ATOM 760 C C . ASP A 1 100 ? 6.932 2.295 3.804 1.00 96.69 100 ASP A C 1
ATOM 762 O O . ASP A 1 100 ? 6.365 3.172 4.468 1.00 96.69 100 ASP A O 1
ATOM 766 N N . VAL A 1 101 ? 6.315 1.692 2.784 1.00 98.31 101 VAL A N 1
ATOM 767 C CA . VAL A 1 101 ? 4.957 2.020 2.335 1.00 98.31 101 VAL A CA 1
ATOM 768 C C . VAL A 1 101 ? 3.961 0.987 2.860 1.00 98.31 101 VAL A C 1
ATOM 770 O O . VAL A 1 101 ? 3.727 -0.073 2.272 1.00 98.31 101 VAL A O 1
ATOM 773 N N . PHE A 1 102 ? 3.318 1.328 3.973 1.00 98.50 102 PHE A N 1
ATOM 774 C CA . PHE A 1 102 ? 2.424 0.457 4.725 1.00 98.50 102 PHE A CA 1
ATOM 775 C C . PHE A 1 102 ? 1.035 1.059 4.877 1.00 98.50 102 PHE A C 1
ATOM 777 O O . PHE A 1 102 ? 0.861 2.273 4.901 1.00 98.50 102 PHE A O 1
ATOM 784 N N . PHE A 1 103 ? 0.044 0.197 5.102 1.00 98.81 103 PHE A N 1
ATOM 785 C CA . PHE A 1 103 ? -1.221 0.640 5.671 1.00 98.81 103 PHE A CA 1
ATOM 786 C C . PHE A 1 103 ? -1.110 0.748 7.198 1.00 98.81 103 PHE A C 1
ATOM 788 O O . PHE A 1 103 ? -0.655 -0.182 7.871 1.00 98.81 103 PHE A O 1
ATOM 795 N N . LEU A 1 104 ? -1.592 1.852 7.761 1.00 98.75 104 LEU A N 1
ATOM 796 C CA . LEU A 1 104 ? -1.579 2.139 9.192 1.00 98.75 104 LEU A CA 1
ATOM 797 C C . LEU A 1 104 ? -3.016 2.186 9.723 1.00 98.75 104 LEU A C 1
ATOM 799 O O . LEU A 1 104 ? -3.846 2.947 9.227 1.00 98.75 104 LEU A O 1
ATOM 803 N N . ALA A 1 105 ? -3.308 1.340 10.716 1.00 98.38 105 ALA A N 1
ATOM 804 C CA . ALA A 1 105 ? -4.642 1.147 11.285 1.00 98.38 105 ALA A CA 1
ATOM 805 C C . ALA A 1 105 ? -5.024 2.280 12.250 1.00 98.38 105 ALA A C 1
ATOM 807 O O . ALA A 1 105 ? -5.011 2.110 13.471 1.00 98.38 105 ALA A O 1
ATOM 808 N N . GLY A 1 106 ? -5.374 3.415 11.657 1.00 98.19 106 GLY A N 1
ATOM 809 C CA . GLY A 1 106 ? -5.908 4.605 12.298 1.00 98.19 106 GLY A CA 1
ATOM 810 C C . GLY A 1 106 ? -4.868 5.636 12.721 1.00 98.19 106 GLY A C 1
ATOM 811 O O . GLY A 1 106 ? -3.655 5.404 12.667 1.00 98.19 106 GLY A O 1
ATOM 812 N N . THR A 1 107 ? -5.358 6.793 13.166 1.00 97.38 107 THR A N 1
ATOM 813 C CA . THR A 1 107 ? -4.521 7.974 13.449 1.00 97.38 107 THR A CA 1
ATOM 814 C C . THR A 1 107 ? -3.430 7.706 14.497 1.00 97.38 107 THR A C 1
ATOM 816 O O . THR A 1 107 ? -2.324 8.233 14.392 1.00 97.38 107 THR A O 1
ATOM 819 N N . ALA A 1 108 ? -3.696 6.866 15.502 1.00 97.75 108 ALA A N 1
ATOM 820 C CA . ALA A 1 108 ? -2.692 6.510 16.509 1.00 97.75 108 ALA A CA 1
ATOM 821 C C . ALA A 1 108 ? -1.503 5.757 15.885 1.00 97.75 108 ALA A C 1
ATOM 823 O O . ALA A 1 108 ? -0.354 6.135 16.103 1.00 97.75 108 ALA A O 1
ATOM 824 N N . ALA A 1 109 ? -1.778 4.760 15.036 1.00 98.25 109 ALA A N 1
ATOM 825 C CA . ALA A 1 109 ? -0.744 4.015 14.322 1.00 98.25 109 ALA A CA 1
ATOM 826 C C . ALA A 1 109 ? 0.050 4.919 13.364 1.00 98.25 109 ALA A C 1
ATOM 828 O O . ALA A 1 109 ? 1.273 4.819 13.293 1.00 98.25 109 ALA A O 1
ATOM 829 N N . ALA A 1 110 ? -0.641 5.836 12.678 1.00 97.88 110 ALA A N 1
ATOM 830 C CA . ALA A 1 110 ? -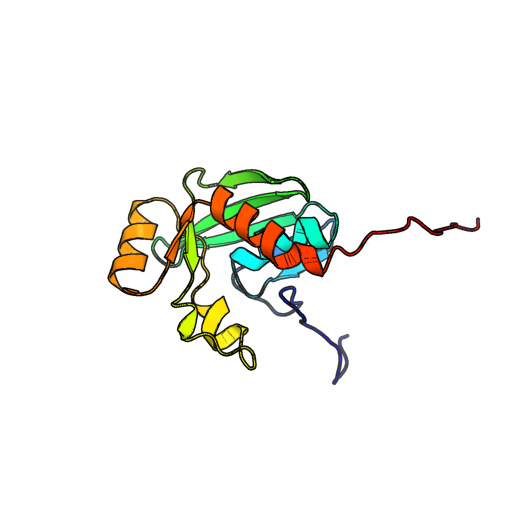0.033 6.869 11.842 1.00 97.88 110 ALA A CA 1
ATOM 831 C C . ALA A 1 110 ? 0.962 7.749 12.608 1.00 97.88 110 ALA A C 1
ATOM 833 O O . ALA A 1 110 ? 2.091 7.946 12.158 1.00 97.88 110 ALA A O 1
ATOM 834 N N . ARG A 1 111 ? 0.570 8.246 13.787 1.00 97.25 111 ARG A N 1
ATOM 835 C CA . ARG A 1 111 ? 1.440 9.067 14.641 1.00 97.25 111 ARG A CA 1
ATOM 836 C C . ARG A 1 111 ? 2.655 8.292 15.138 1.00 97.25 111 ARG A C 1
ATOM 838 O O . ARG A 1 111 ? 3.759 8.821 15.078 1.00 97.25 111 ARG A O 1
ATOM 845 N N . THR A 1 112 ? 2.468 7.051 15.586 1.00 97.62 112 THR A N 1
ATOM 846 C CA . THR A 1 112 ? 3.575 6.197 16.038 1.00 97.62 112 THR A CA 1
ATOM 847 C C . THR A 1 112 ? 4.575 5.937 14.919 1.00 97.62 112 THR A C 1
ATOM 849 O O . THR A 1 112 ? 5.769 6.107 15.140 1.00 97.62 112 THR A O 1
ATOM 852 N N . TRP A 1 113 ? 4.108 5.591 13.714 1.00 97.75 113 TRP A N 1
ATOM 853 C CA . TRP A 1 113 ? 4.997 5.418 12.563 1.00 97.75 113 TRP A CA 1
ATOM 854 C C . TRP A 1 113 ? 5.745 6.717 12.242 1.00 97.75 113 TRP A C 1
ATOM 856 O O . TRP A 1 113 ? 6.955 6.707 12.041 1.00 97.75 113 TRP A O 1
ATOM 866 N N . ARG A 1 114 ? 5.053 7.862 12.272 1.00 96.50 114 ARG A N 1
ATOM 867 C CA . ARG A 1 114 ? 5.670 9.157 11.973 1.00 96.50 114 ARG A CA 1
ATOM 868 C C . ARG A 1 114 ? 6.738 9.573 12.989 1.00 96.50 114 ARG A C 1
ATOM 870 O O . ARG A 1 114 ? 7.715 10.205 12.605 1.00 96.50 114 ARG A O 1
ATOM 877 N N . ALA A 1 115 ? 6.579 9.211 14.260 1.00 96.56 115 ALA A N 1
ATOM 878 C CA . ALA A 1 115 ? 7.554 9.525 15.304 1.00 96.56 115 ALA A CA 1
ATOM 879 C C . ALA A 1 115 ? 8.925 8.863 15.073 1.00 96.56 115 ALA A C 1
ATOM 881 O O . ALA A 1 115 ? 9.933 9.384 15.539 1.00 96.56 115 ALA A O 1
ATOM 882 N N . THR A 1 116 ? 8.970 7.745 14.342 1.00 93.69 116 THR A N 1
ATOM 883 C CA . THR A 1 116 ? 10.212 7.038 13.994 1.00 93.69 116 THR A CA 1
ATOM 884 C C . THR A 1 116 ? 10.694 7.304 12.563 1.00 93.69 116 THR A C 1
ATOM 886 O O . THR A 1 116 ? 11.757 6.819 12.194 1.00 93.69 116 THR A O 1
ATOM 889 N N . HIS A 1 117 ? 9.952 8.096 11.775 1.00 94.69 117 HIS A N 1
ATOM 890 C CA . HIS A 1 117 ? 10.244 8.417 10.370 1.00 94.69 117 HIS A CA 1
ATOM 891 C C . HIS A 1 117 ? 10.014 9.917 10.116 1.00 94.69 117 HIS A C 1
ATOM 893 O O . HIS A 1 117 ? 9.018 10.314 9.501 1.00 94.69 117 HIS A O 1
ATOM 899 N N . ALA A 1 118 ? 10.903 10.769 10.639 1.00 89.50 118 ALA A N 1
ATOM 900 C CA . ALA A 1 118 ? 10.696 12.219 10.717 1.00 89.50 118 ALA A CA 1
ATOM 901 C C . ALA A 1 118 ? 10.390 12.871 9.354 1.00 89.50 118 ALA A C 1
ATOM 903 O O . ALA A 1 118 ? 9.470 13.689 9.255 1.00 89.50 118 ALA A O 1
ATOM 904 N N . GLU A 1 119 ? 11.087 12.454 8.299 1.00 94.25 119 GLU A N 1
ATOM 905 C CA . GLU A 1 119 ? 10.963 12.946 6.922 1.00 94.25 119 GLU A CA 1
ATOM 906 C C . GLU A 1 119 ? 9.940 12.175 6.074 1.00 94.25 119 GLU A C 1
ATOM 908 O O . GLU A 1 119 ? 9.729 12.511 4.907 1.00 94.25 119 GLU A O 1
ATOM 913 N N . GLY A 1 120 ? 9.284 11.155 6.640 1.00 95.19 120 GLY A N 1
ATOM 914 C CA . GLY A 1 120 ? 8.247 10.396 5.943 1.00 95.19 120 GLY A CA 1
ATOM 915 C C . GLY A 1 120 ? 7.036 11.260 5.584 1.00 95.19 120 GLY A C 1
ATOM 916 O O . GLY A 1 120 ? 6.979 12.458 5.844 1.00 95.19 120 GLY A O 1
ATOM 917 N N . VAL A 1 121 ? 5.997 10.672 5.015 1.00 96.69 121 VAL A N 1
ATOM 918 C CA . VAL A 1 121 ? 4.689 11.300 4.798 1.00 96.69 121 VAL A CA 1
ATOM 919 C C . VAL A 1 121 ? 3.621 10.278 5.153 1.00 96.69 121 VAL A C 1
ATOM 921 O O . VAL A 1 121 ? 3.794 9.084 4.941 1.00 96.69 121 VAL A O 1
ATOM 924 N N . VAL A 1 122 ? 2.520 10.739 5.739 1.00 98.12 122 VAL A N 1
ATOM 925 C CA . VAL A 1 122 ? 1.344 9.902 5.969 1.00 98.12 122 VAL A CA 1
ATOM 926 C C . VAL A 1 122 ? 0.165 10.568 5.285 1.00 98.12 122 VAL A C 1
ATOM 928 O O . VAL A 1 122 ? -0.109 11.739 5.538 1.00 98.12 122 VAL A O 1
ATOM 931 N N . LEU A 1 123 ? -0.524 9.821 4.432 1.00 98.56 123 LEU A N 1
ATOM 932 C CA . LEU A 1 123 ? -1.763 10.245 3.788 1.00 98.56 123 LEU A CA 1
ATOM 933 C C . LEU A 1 123 ? -2.923 9.416 4.330 1.00 98.56 123 LEU A C 1
ATOM 935 O O . LEU A 1 123 ? -2.732 8.268 4.731 1.00 98.56 123 LEU A O 1
ATOM 939 N N . ASP A 1 124 ? -4.134 9.966 4.337 1.00 98.44 124 ASP A N 1
ATOM 940 C CA . ASP A 1 124 ? -5.319 9.119 4.463 1.00 98.44 124 ASP A CA 1
ATOM 941 C C . ASP A 1 124 ? -5.481 8.217 3.224 1.00 98.44 124 ASP A C 1
ATOM 943 O O . ASP A 1 124 ? -4.860 8.424 2.172 1.00 98.44 124 ASP A O 1
ATOM 947 N N . LEU A 1 125 ? -6.307 7.179 3.358 1.00 98.50 125 LEU A N 1
ATOM 948 C CA . LEU A 1 125 ? -6.507 6.180 2.311 1.00 98.50 125 LEU A CA 1
ATOM 949 C C . LEU A 1 125 ? -6.991 6.782 0.980 1.00 98.50 125 LEU A C 1
ATOM 951 O O . LEU A 1 125 ? -6.586 6.313 -0.087 1.00 98.50 125 LEU A O 1
ATOM 955 N N . ARG A 1 126 ? -7.837 7.817 1.025 1.00 97.69 126 ARG A N 1
ATOM 956 C CA . ARG A 1 126 ? -8.386 8.461 -0.172 1.00 97.69 126 ARG A CA 1
ATOM 957 C C . ARG A 1 126 ? -7.306 9.260 -0.894 1.00 97.69 126 ARG A C 1
ATOM 959 O O . ARG A 1 126 ? -7.119 9.075 -2.094 1.00 97.69 126 ARG A O 1
ATOM 966 N N . ALA A 1 127 ? -6.566 10.094 -0.173 1.00 98.38 127 ALA A N 1
ATOM 967 C CA . ALA A 1 127 ? -5.473 10.881 -0.727 1.00 98.38 127 ALA A CA 1
ATOM 968 C C . ALA A 1 127 ? -4.371 9.986 -1.318 1.00 98.38 127 ALA A C 1
ATOM 970 O O . ALA A 1 127 ? -3.831 10.296 -2.382 1.00 98.38 127 ALA A O 1
ATOM 971 N N . ALA A 1 128 ? -4.073 8.847 -0.683 1.00 98.50 128 ALA A N 1
ATOM 972 C CA . ALA A 1 128 ? -3.130 7.862 -1.210 1.00 98.50 128 ALA A CA 1
ATOM 973 C C . ALA A 1 128 ? -3.620 7.216 -2.521 1.00 98.50 128 ALA A C 1
ATOM 975 O O . ALA A 1 128 ? -2.842 7.086 -3.470 1.00 98.50 128 ALA A O 1
ATOM 976 N N . TYR A 1 129 ? -4.908 6.864 -2.608 1.00 98.56 129 TYR A N 1
ATOM 977 C CA . TYR A 1 129 ? -5.527 6.375 -3.845 1.00 98.56 129 TYR A CA 1
ATOM 978 C C . TYR A 1 129 ? -5.466 7.423 -4.971 1.00 98.56 129 TYR A C 1
ATOM 980 O O . TYR A 1 129 ? -5.021 7.126 -6.081 1.00 98.56 129 TYR A O 1
ATOM 988 N N . GLU A 1 130 ? -5.846 8.669 -4.681 1.00 98.12 130 GLU A N 1
ATOM 989 C CA . GLU A 1 130 ? -5.827 9.773 -5.650 1.00 98.12 130 GLU A CA 1
ATOM 990 C C . GLU A 1 130 ? -4.400 10.108 -6.116 1.00 98.12 130 GLU A C 1
ATOM 992 O O . GLU A 1 130 ? -4.170 10.405 -7.292 1.00 98.12 130 GLU A O 1
ATOM 997 N N . LEU A 1 131 ? -3.412 10.037 -5.217 1.00 97.88 131 LEU A N 1
ATOM 998 C CA . LEU A 1 131 ? -1.998 10.135 -5.576 1.00 97.88 131 LEU A CA 1
ATOM 999 C C . LEU A 1 131 ? -1.595 9.019 -6.549 1.00 97.88 131 LEU A C 1
ATOM 1001 O O . LEU A 1 131 ? -0.970 9.309 -7.566 1.00 97.88 131 LEU A O 1
ATOM 1005 N N . GLY A 1 132 ? -2.008 7.779 -6.276 1.00 96.94 132 GLY A N 1
ATOM 1006 C CA . GLY A 1 132 ? -1.771 6.625 -7.145 1.00 96.94 132 GLY A CA 1
ATOM 1007 C C . GLY A 1 132 ? -2.334 6.820 -8.551 1.00 96.94 132 GLY A C 1
ATOM 1008 O O . GLY A 1 132 ? -1.609 6.687 -9.534 1.00 96.94 132 GLY A O 1
ATOM 1009 N N . CYS A 1 133 ? -3.595 7.244 -8.653 1.00 95.50 133 CYS A N 1
ATOM 1010 C CA . CYS A 1 133 ? -4.246 7.525 -9.936 1.00 95.50 133 CYS A CA 1
ATOM 1011 C C . CYS A 1 133 ? -3.518 8.608 -10.746 1.00 95.50 133 CYS A C 1
ATOM 1013 O O . CYS A 1 133 ? -3.372 8.490 -11.963 1.00 95.50 133 CYS A O 1
ATOM 1015 N N . ARG A 1 134 ? -3.035 9.668 -10.083 1.00 96.25 134 ARG A N 1
ATOM 1016 C CA . ARG A 1 134 ? -2.244 10.719 -10.742 1.00 96.25 134 ARG A CA 1
ATOM 1017 C C . ARG A 1 134 ? -0.894 10.196 -11.224 1.00 96.25 134 ARG A C 1
ATOM 1019 O O . ARG A 1 134 ? -0.494 10.540 -12.332 1.00 96.25 134 ARG A O 1
ATOM 1026 N N . ALA A 1 135 ? -0.230 9.362 -10.424 1.00 93.44 135 ALA A N 1
ATOM 1027 C CA . ALA A 1 135 ? 1.077 8.799 -10.751 1.00 93.44 135 ALA A CA 1
ATOM 1028 C C . ALA A 1 135 ? 1.030 7.896 -11.993 1.00 93.44 135 ALA A C 1
ATOM 1030 O O . ALA A 1 135 ? 1.915 7.982 -12.840 1.00 93.44 135 ALA A O 1
ATOM 1031 N N . ILE A 1 136 ? -0.026 7.091 -12.150 1.00 94.56 136 ILE A N 1
ATOM 1032 C CA . ILE A 1 136 ? -0.174 6.196 -13.309 1.00 94.56 136 ILE A CA 1
ATOM 1033 C C . ILE A 1 136 ? -0.784 6.868 -14.543 1.00 94.56 136 ILE A C 1
ATOM 1035 O O . ILE A 1 136 ? -0.842 6.246 -15.600 1.00 94.56 136 ILE A O 1
ATOM 1039 N N . LYS A 1 137 ? -1.236 8.127 -14.457 1.00 93.12 137 LYS A N 1
ATOM 1040 C CA . LYS A 1 137 ? -1.882 8.829 -15.580 1.00 93.12 137 LYS A CA 1
ATOM 1041 C C . LYS A 1 137 ? -1.070 8.783 -16.889 1.00 93.12 137 LYS A C 1
ATOM 1043 O O . LYS A 1 137 ? -1.690 8.552 -17.923 1.00 93.12 137 LYS A O 1
ATOM 1048 N N . PRO A 1 138 ? 0.271 8.940 -16.891 1.00 91.62 138 PRO A N 1
ATOM 1049 C CA . PRO A 1 138 ? 1.067 8.808 -18.115 1.00 91.62 138 PRO A CA 1
ATOM 1050 C C . PRO A 1 138 ? 1.049 7.395 -18.720 1.00 91.62 138 PRO A C 1
ATOM 1052 O O . PRO A 1 138 ? 1.240 7.246 -19.922 1.00 91.62 138 PRO A O 1
ATOM 1055 N N . MET A 1 139 ? 0.817 6.363 -17.903 1.00 87.06 139 MET A N 1
ATOM 1056 C CA . MET A 1 139 ? 0.763 4.958 -18.328 1.00 87.06 139 MET A CA 1
ATOM 1057 C C . MET A 1 139 ? -0.599 4.582 -18.925 1.00 87.06 139 MET A C 1
ATOM 1059 O O . MET A 1 139 ? -0.685 3.657 -19.724 1.00 87.06 139 MET A O 1
ATOM 1063 N N . LEU A 1 140 ? -1.659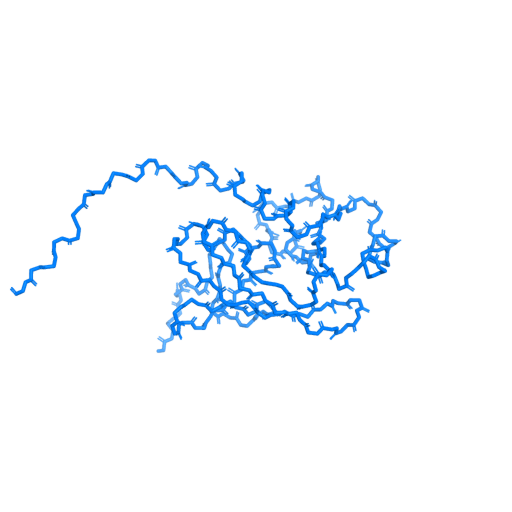 5.312 -18.567 1.00 83.06 140 LEU A N 1
ATOM 1064 C CA . LEU A 1 140 ? -3.032 5.113 -19.044 1.00 83.06 140 LEU A CA 1
ATOM 1065 C C . LEU A 1 140 ? -3.279 5.733 -20.432 1.00 83.06 140 LEU A C 1
ATOM 1067 O O . LEU A 1 140 ? -4.380 6.220 -20.685 1.00 83.06 140 LEU A O 1
ATOM 1071 N N . GLY A 1 141 ? -2.265 5.779 -21.309 1.00 72.62 141 GLY A N 1
ATOM 1072 C CA . GLY A 1 141 ? -2.365 6.373 -22.649 1.00 72.62 141 GLY A CA 1
ATOM 1073 C C . GLY A 1 141 ? -3.673 5.997 -23.358 1.00 72.62 141 GLY A C 1
ATOM 1074 O O . GLY A 1 141 ? -4.184 4.900 -23.150 1.00 72.62 141 GLY A O 1
ATOM 1075 N N . SER A 1 142 ? -4.236 6.924 -24.145 1.00 53.22 142 SER A N 1
ATOM 1076 C CA . SER A 1 142 ? -5.577 6.824 -24.745 1.00 53.22 142 SER A CA 1
ATOM 1077 C C . SER A 1 142 ? -5.853 5.431 -25.312 1.00 53.22 142 SER A C 1
ATOM 1079 O O . SER A 1 142 ? -5.404 5.104 -26.411 1.00 53.22 142 SER A O 1
ATOM 1081 N N . ALA A 1 143 ? -6.589 4.616 -24.556 1.00 51.12 143 ALA A N 1
ATOM 1082 C CA . ALA A 1 143 ? -7.038 3.318 -25.013 1.00 51.12 143 ALA A CA 1
ATOM 1083 C C . ALA A 1 143 ? -7.962 3.550 -26.212 1.00 51.12 143 ALA A C 1
ATOM 1085 O O . ALA A 1 143 ? -9.094 4.004 -26.052 1.00 51.12 143 ALA A O 1
ATOM 1086 N N . SER A 1 144 ? -7.474 3.284 -27.423 1.00 42.62 144 SER A N 1
ATOM 1087 C CA . SER A 1 144 ? -8.363 3.077 -28.559 1.00 42.62 144 SER A CA 1
ATOM 1088 C C . SER A 1 144 ? -8.915 1.656 -28.424 1.00 42.62 144 SER A C 1
ATOM 1090 O O . SER A 1 144 ? -8.117 0.718 -28.334 1.00 42.62 144 SER A O 1
ATOM 1092 N N . PRO A 1 145 ? -10.240 1.453 -28.344 1.00 47.00 145 PRO A N 1
ATOM 1093 C CA . PRO A 1 145 ? -10.808 0.121 -28.258 1.00 47.00 145 PRO A CA 1
ATOM 1094 C C . PRO A 1 145 ? -10.760 -0.506 -29.655 1.00 47.00 145 PRO A C 1
ATOM 1096 O O . PRO A 1 145 ? -11.721 -0.430 -30.413 1.00 47.00 145 PRO A O 1
ATOM 1099 N N . ALA A 1 146 ? -9.628 -1.102 -30.017 1.00 42.09 146 ALA A N 1
ATOM 1100 C CA . ALA A 1 146 ? -9.502 -1.881 -31.240 1.00 42.09 146 ALA A CA 1
ATOM 1101 C C . ALA A 1 146 ? -9.376 -3.372 -30.898 1.00 42.09 146 ALA A C 1
ATOM 1103 O O . ALA A 1 146 ? -8.315 -3.847 -30.509 1.00 42.09 146 ALA A O 1
ATOM 1104 N N . GLY A 1 147 ? -10.497 -4.082 -31.060 1.00 41.66 147 GLY A N 1
ATOM 1105 C CA . GLY A 1 147 ? -10.524 -5.458 -31.560 1.00 41.66 147 GLY A CA 1
ATOM 1106 C C . GLY A 1 147 ? -10.060 -6.572 -30.623 1.00 41.66 147 GLY A C 1
ATOM 1107 O O . GLY A 1 147 ? -9.025 -7.181 -30.860 1.00 41.66 147 GLY A O 1
ATOM 1108 N N . MET A 1 148 ? -10.897 -6.949 -29.653 1.00 37.56 148 MET A N 1
ATOM 1109 C CA . MET A 1 148 ? -10.994 -8.359 -29.253 1.00 37.56 148 MET A CA 1
ATOM 1110 C C . MET A 1 148 ? -12.196 -8.964 -29.991 1.00 37.56 148 MET A C 1
ATOM 1112 O O . MET A 1 148 ? -13.265 -9.154 -29.410 1.00 37.56 148 MET A O 1
ATOM 1116 N N . GLU A 1 149 ? -12.053 -9.208 -31.296 1.00 40.62 149 GLU A N 1
ATOM 1117 C CA . GLU A 1 149 ? -12.984 -10.078 -32.017 1.00 40.62 149 GLU A CA 1
ATOM 1118 C C . GLU A 1 149 ? -12.726 -11.520 -31.579 1.00 40.62 149 GLU A C 1
ATOM 1120 O O . GLU A 1 149 ? -11.778 -12.182 -31.999 1.00 40.62 149 GLU A O 1
ATOM 1125 N N . MET A 1 150 ? -13.588 -11.998 -30.687 1.00 38.00 150 MET A N 1
ATOM 1126 C CA . MET A 1 150 ? -13.728 -13.412 -30.370 1.00 38.00 150 MET A CA 1
ATOM 1127 C C . MET A 1 150 ? -14.389 -14.095 -31.571 1.00 38.00 150 MET A C 1
ATOM 1129 O O . MET A 1 150 ? -15.616 -14.100 -31.686 1.00 38.00 150 MET A O 1
ATOM 1133 N N . SER A 1 151 ? -13.583 -14.651 -32.476 1.00 43.88 151 SER A N 1
ATOM 1134 C CA . SER A 1 151 ? -14.098 -15.593 -33.472 1.00 43.88 151 SER A CA 1
ATOM 1135 C C . SER A 1 151 ? -14.623 -16.839 -32.754 1.00 43.88 151 SER A C 1
ATOM 1137 O O . SER A 1 151 ? -13.922 -17.430 -31.929 1.00 43.88 151 SER A O 1
ATOM 1139 N N . ARG A 1 152 ? -15.888 -17.161 -33.032 1.00 51.31 152 ARG A N 1
ATOM 1140 C CA . ARG A 1 152 ? -16.539 -18.433 -32.702 1.00 51.31 152 ARG A CA 1
ATOM 1141 C C . ARG A 1 152 ? -16.114 -19.519 -33.677 1.00 51.31 152 ARG A C 1
ATOM 1143 O O . ARG A 1 152 ? -15.876 -19.167 -34.852 1.00 51.31 152 ARG A O 1
#

Radius of gyration: 16.36 Å; chains: 1; bounding box: 34×38×50 Å

pLDDT: mean 91.76, std 14.4, range [37.56, 98.81]

Foldseek 3Di:
DDDDPDCQDDPFKGQDDDQKWKDFDNDIIGGLAPLSNLQVQLVVQTWIWIWHAAPQPRDIKIWIHHNVGTPDIVVRAKKWKWAQPVQADPVCNSVRTRVGTYIADHDVSVVVSCVVRVNMDMGTPRVSSVVSNVVCVVVCPDDDPDDPPPDD